Protein AF-A0A7W0FEI6-F1 (afdb_monomer)

Radius of gyration: 23.19 Å; Cα contacts (8 Å, |Δi|>4): 69; chains: 1; bounding box: 56×31×62 Å

Sequence (155 aa):
FAKVSNIDEFISQTYGGTINAIGIVSYASFGISLILTVLITLLFMRMLIAKDRYAIAVMKAFGFTNSDIKKQYIARSVFVLTVGILLGTLLANTIGEVLTGAVIASFGAASFKFIVNPIYAYVFSPLLMTAMVLIATFFGTMDAGQ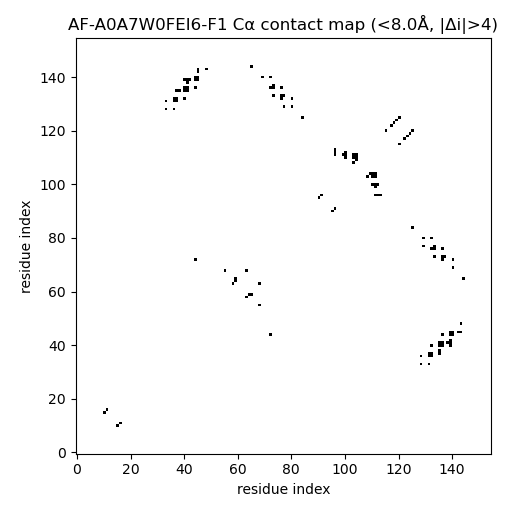IKISENINE

Nearest PDB structures (foldseek):
  6ch2-assembly1_D  TM=2.425E-01  e=4.493E+00  Salmonella enterica subsp. enterica serovar Typhimurium str. LT2

Mean predicted aligned error: 9.27 Å

Solvent-accessible surface area (backbone atoms only — not comparable to full-atom values): 8696 Å² total; per-residue (Å²): 115,75,73,59,54,55,50,57,50,50,47,45,74,74,41,35,70,59,56,51,52,52,50,53,51,50,54,52,52,50,54,50,50,52,53,51,50,30,52,51,45,25,53,50,42,45,50,49,52,68,71,40,44,66,60,51,53,53,42,44,74,76,68,53,52,75,65,58,56,50,50,51,54,50,52,53,50,52,53,54,48,52,54,46,52,56,51,51,52,53,42,50,68,50,54,41,40,52,53,54,27,53,57,46,37,74,74,72,46,94,78,65,76,82,86,76,56,66,62,54,63,69,47,50,50,54,52,52,52,49,53,45,47,51,52,23,46,52,59,29,48,51,60,62,73,65,66,60,73,84,79,60,78,86,114

Secondary structure (DSSP, 8-state):
-HHHHHHHHHHHHHHHHHHHHHHHHHHHHHHHHHHHHHHHHHHHHHHHHHHTHHHHHHHHHTT--HHHHHHHHHHHHHHHHHHHHHHHHHHIIIIIHHHHHHHHHHTT-S-------HHIIIIIHHHHHHHHHHHHHHHHHHHHHT--GGGSS--

Foldseek 3Di:
DVVVVVVVVVCCVVCVVVVVVVVVVVVVVLVVVLVVLLVVLLVVLLVCLVVCVVVVVVCVVVPDDLVNVLVVLLVVLVVVLVVCLVVVLVCCQPVVLVVVQVVVVVVPDDHDDDPDDCCCSPPVSSVSSSVSSNVSSVVSSVVSVVPDPVVPPVD

Structure (mmCIF, N/CA/C/O backbone):
data_AF-A0A7W0FEI6-F1
#
_entry.id   AF-A0A7W0FEI6-F1
#
loop_
_atom_site.group_PDB
_atom_site.id
_atom_site.type_symbol
_atom_site.label_atom_id
_atom_site.label_alt_id
_atom_site.label_comp_id
_atom_site.label_asym_id
_atom_site.label_entity_id
_atom_site.label_seq_id
_atom_site.pdbx_PDB_ins_code
_atom_site.Cartn_x
_atom_site.Cartn_y
_atom_site.Cartn_z
_atom_site.occupancy
_atom_site.B_iso_or_equiv
_atom_site.auth_seq_id
_atom_site.auth_comp_id
_atom_site.auth_asym_id
_atom_site.auth_atom_id
_atom_site.pdbx_PDB_model_num
ATOM 1 N N . PHE A 1 1 ? 32.341 -15.746 -25.267 1.00 53.59 1 PHE A N 1
ATOM 2 C CA . PHE A 1 1 ? 32.488 -14.690 -24.245 1.00 53.59 1 PHE A CA 1
ATOM 3 C C . PHE A 1 1 ? 32.691 -13.288 -24.837 1.00 53.59 1 PHE A C 1
ATOM 5 O O . PHE A 1 1 ? 31.978 -12.396 -24.411 1.00 53.59 1 PHE A O 1
ATOM 12 N N . ALA A 1 2 ? 33.505 -13.074 -25.884 1.00 57.00 2 ALA A N 1
ATOM 13 C CA . ALA A 1 2 ? 33.663 -11.740 -26.506 1.00 57.00 2 ALA A CA 1
ATOM 14 C C . ALA A 1 2 ? 32.408 -11.181 -27.228 1.00 57.00 2 ALA A C 1
ATOM 16 O O . ALA A 1 2 ? 32.207 -9.975 -27.279 1.00 57.00 2 ALA A O 1
ATOM 17 N N . LYS A 1 3 ? 31.529 -12.035 -27.774 1.00 56.19 3 LYS A N 1
ATOM 18 C CA . LYS A 1 3 ? 30.351 -11.585 -28.548 1.00 56.19 3 LYS A CA 1
ATOM 19 C C . LYS A 1 3 ? 29.172 -11.102 -27.684 1.00 56.19 3 LYS A C 1
ATOM 21 O O . LYS A 1 3 ? 28.405 -10.271 -28.146 1.00 56.19 3 LYS A O 1
ATOM 26 N N . VAL A 1 4 ? 29.047 -11.604 -26.450 1.00 59.66 4 VAL A N 1
ATOM 27 C CA . VAL A 1 4 ? 27.985 -11.200 -25.502 1.00 59.66 4 VAL A CA 1
ATOM 28 C C . VAL A 1 4 ? 28.345 -9.862 -24.845 1.00 59.66 4 VAL A C 1
ATOM 30 O O . VAL A 1 4 ? 27.520 -8.959 -24.837 1.00 59.66 4 VAL A O 1
ATOM 33 N N . SER A 1 5 ? 29.620 -9.675 -24.472 1.00 64.06 5 SER A N 1
ATOM 34 C CA . SER A 1 5 ? 30.128 -8.415 -23.901 1.00 64.06 5 SER A CA 1
ATOM 35 C C . SER A 1 5 ? 29.893 -7.197 -24.804 1.00 64.06 5 SER A C 1
ATOM 37 O O . SER A 1 5 ? 29.522 -6.143 -24.309 1.00 64.06 5 SER A O 1
ATOM 39 N N . ASN A 1 6 ? 30.047 -7.340 -26.128 1.00 71.94 6 ASN A N 1
ATOM 40 C CA . ASN A 1 6 ? 29.808 -6.239 -27.074 1.00 71.94 6 ASN A CA 1
ATOM 41 C C . ASN A 1 6 ? 28.331 -5.800 -27.132 1.00 71.94 6 ASN A C 1
ATOM 43 O O . ASN A 1 6 ? 28.046 -4.640 -27.410 1.00 71.94 6 ASN A O 1
ATOM 47 N N . ILE A 1 7 ? 27.387 -6.719 -26.894 1.00 73.31 7 ILE A N 1
ATOM 48 C CA . ILE A 1 7 ? 25.947 -6.422 -26.914 1.00 73.31 7 ILE A CA 1
ATOM 49 C C . ILE A 1 7 ? 25.516 -5.724 -25.627 1.00 73.31 7 ILE A C 1
ATOM 51 O O . ILE A 1 7 ? 24.800 -4.727 -25.699 1.00 73.31 7 ILE A O 1
ATOM 55 N N . ASP A 1 8 ? 25.989 -6.193 -24.473 1.00 75.81 8 ASP A N 1
ATOM 56 C CA . ASP A 1 8 ? 25.704 -5.546 -23.189 1.00 75.81 8 ASP A CA 1
ATOM 57 C C . ASP A 1 8 ? 26.311 -4.133 -23.140 1.00 75.81 8 ASP A C 1
ATOM 59 O O . ASP A 1 8 ? 25.668 -3.180 -22.693 1.00 75.81 8 ASP A O 1
ATOM 63 N N . GLU A 1 9 ? 27.518 -3.970 -23.691 1.00 76.50 9 GLU A N 1
ATOM 64 C CA . GLU A 1 9 ? 28.195 -2.679 -23.802 1.00 76.50 9 GLU A CA 1
ATOM 65 C C . GLU A 1 9 ? 27.445 -1.722 -24.742 1.00 76.50 9 GLU A C 1
ATOM 67 O O . GLU A 1 9 ? 27.176 -0.584 -24.354 1.00 76.50 9 GLU A O 1
ATOM 72 N N . PHE A 1 10 ? 26.983 -2.196 -25.906 1.00 78.94 10 PHE A N 1
ATOM 73 C CA . PHE A 1 10 ? 26.162 -1.404 -26.830 1.00 78.94 10 PHE A CA 1
ATOM 74 C C . PHE A 1 10 ? 24.807 -0.990 -26.230 1.00 78.94 10 PHE A C 1
ATOM 76 O O . PHE A 1 10 ? 24.386 0.161 -26.388 1.00 78.94 10 PHE A O 1
ATOM 83 N N . ILE A 1 11 ? 24.129 -1.892 -25.507 1.00 79.25 11 ILE A N 1
ATOM 84 C CA . ILE A 1 11 ? 22.870 -1.584 -24.807 1.00 79.25 11 ILE A CA 1
ATOM 85 C C . ILE A 1 11 ? 23.115 -0.549 -23.708 1.00 79.25 11 ILE A C 1
ATOM 87 O O . ILE A 1 11 ? 22.343 0.401 -23.587 1.00 79.25 11 ILE A O 1
ATOM 91 N N . SER A 1 12 ? 24.194 -0.682 -22.935 1.00 80.00 12 SER A N 1
ATOM 92 C CA . SER A 1 12 ? 24.517 0.289 -21.886 1.00 80.00 12 SER A CA 1
ATOM 93 C C . SER A 1 12 ? 24.909 1.662 -22.448 1.00 80.00 12 SER A C 1
ATOM 95 O O . SER A 1 12 ? 24.481 2.676 -21.904 1.00 80.00 12 SER A O 1
ATOM 97 N N . GLN A 1 13 ? 25.636 1.726 -23.569 1.00 81.00 13 GLN A N 1
ATOM 98 C CA . GLN A 1 13 ? 25.998 2.993 -24.212 1.00 81.00 13 GLN A CA 1
ATOM 99 C C . GLN A 1 13 ? 24.792 3.680 -24.863 1.00 81.00 13 GLN A C 1
ATOM 101 O O . GLN A 1 13 ? 24.670 4.900 -24.787 1.00 81.00 13 GLN A O 1
ATOM 106 N N . THR A 1 14 ? 23.885 2.910 -25.471 1.00 84.00 14 THR A N 1
ATOM 107 C CA . THR A 1 14 ? 22.736 3.468 -26.206 1.00 84.00 14 THR A CA 1
ATOM 108 C C . THR A 1 14 ? 21.545 3.762 -25.290 1.00 84.00 14 THR A C 1
ATOM 110 O O . THR A 1 14 ? 20.888 4.789 -25.438 1.00 84.00 14 THR A O 1
ATOM 113 N N . TYR A 1 15 ? 21.266 2.880 -24.325 1.00 81.00 15 TYR A N 1
ATOM 114 C CA . TYR A 1 15 ? 20.068 2.926 -23.476 1.00 81.00 15 TYR A CA 1
ATOM 115 C C . TYR A 1 15 ? 20.360 3.000 -21.973 1.00 81.00 15 TYR A C 1
ATOM 117 O O . TYR A 1 15 ? 19.419 3.102 -21.184 1.00 81.00 15 TYR A O 1
ATOM 125 N N . GLY A 1 16 ? 21.623 2.989 -21.535 1.00 82.69 16 GLY A N 1
ATOM 126 C CA . GLY A 1 16 ? 21.971 2.997 -20.108 1.00 82.69 16 GLY A CA 1
ATOM 127 C C . GLY A 1 16 ? 21.403 4.199 -19.350 1.00 82.69 16 GLY A C 1
ATOM 128 O O . GLY A 1 16 ? 20.908 4.039 -18.235 1.00 82.69 16 GLY A O 1
ATOM 129 N N . GLY A 1 17 ? 21.371 5.380 -19.980 1.00 87.00 17 GLY A N 1
ATOM 130 C CA . GLY A 1 17 ? 20.733 6.572 -19.409 1.00 87.00 17 GLY A CA 1
ATOM 131 C C . GLY A 1 17 ? 19.229 6.387 -19.174 1.00 87.00 17 GLY A C 1
ATOM 132 O O . GLY A 1 17 ? 18.726 6.700 -18.095 1.00 87.00 17 GLY A O 1
ATOM 133 N N . THR A 1 18 ? 18.516 5.812 -20.146 1.00 86.56 18 THR A N 1
ATOM 134 C CA . THR A 1 18 ? 17.076 5.526 -20.051 1.00 86.56 18 THR A CA 1
ATOM 135 C C . THR A 1 18 ? 16.780 4.450 -19.007 1.00 86.56 18 THR A C 1
ATOM 137 O O . THR A 1 18 ? 15.870 4.623 -18.199 1.00 86.56 18 THR A O 1
ATOM 140 N N . ILE A 1 19 ? 17.567 3.368 -18.976 1.00 85.06 19 ILE A N 1
ATOM 141 C CA . ILE A 1 19 ? 17.416 2.279 -17.998 1.00 85.06 19 ILE A CA 1
ATOM 142 C C . ILE A 1 19 ? 17.603 2.815 -16.575 1.00 85.06 19 ILE A C 1
ATOM 144 O O . ILE A 1 19 ? 16.782 2.534 -15.701 1.00 85.06 19 ILE A O 1
ATOM 148 N N . ASN A 1 20 ? 18.634 3.634 -16.345 1.00 89.69 20 ASN A N 1
ATOM 149 C CA . ASN A 1 20 ? 18.880 4.225 -15.032 1.00 89.69 20 ASN A CA 1
ATOM 150 C C . ASN A 1 20 ? 17.751 5.182 -14.611 1.00 89.69 20 ASN A C 1
ATOM 152 O O . ASN A 1 20 ? 17.268 5.110 -13.481 1.00 89.69 20 ASN A O 1
ATOM 156 N N . ALA A 1 21 ? 17.276 6.035 -15.525 1.00 89.38 21 ALA A N 1
ATOM 157 C CA . ALA A 1 21 ? 16.163 6.943 -15.250 1.00 89.38 21 ALA A CA 1
ATOM 158 C C . ALA A 1 21 ? 14.875 6.183 -14.882 1.00 89.38 21 ALA A C 1
ATOM 160 O O . ALA A 1 21 ? 14.236 6.508 -13.880 1.00 89.38 21 ALA A O 1
ATOM 161 N N . ILE A 1 22 ? 14.526 5.131 -15.632 1.00 89.12 22 ILE A N 1
ATOM 162 C CA . ILE A 1 22 ? 13.370 4.272 -15.327 1.00 89.12 22 ILE A CA 1
ATOM 163 C C . ILE A 1 22 ? 13.550 3.578 -13.973 1.00 89.12 22 ILE A C 1
ATOM 165 O O . ILE A 1 22 ? 12.590 3.490 -13.205 1.00 89.12 22 ILE A O 1
ATOM 169 N N . GLY A 1 23 ? 14.764 3.128 -13.644 1.00 88.62 23 GLY A N 1
ATOM 170 C CA . GLY A 1 23 ? 15.083 2.547 -12.340 1.00 88.62 23 GLY A CA 1
ATOM 171 C C . GLY A 1 23 ? 14.807 3.516 -11.188 1.00 88.62 23 GLY A C 1
ATOM 172 O O . GLY A 1 23 ? 14.068 3.179 -10.262 1.00 88.62 23 GLY A O 1
ATOM 173 N N . ILE A 1 24 ? 15.322 4.747 -11.275 1.00 91.81 24 ILE A N 1
ATOM 174 C CA . ILE A 1 24 ? 15.104 5.795 -10.262 1.00 91.81 24 ILE A CA 1
ATOM 175 C C . ILE A 1 24 ? 13.609 6.101 -10.106 1.00 91.81 24 ILE A C 1
ATOM 177 O O . ILE A 1 24 ? 13.101 6.132 -8.984 1.00 91.81 24 ILE A O 1
ATOM 181 N N . VAL A 1 25 ? 12.888 6.275 -11.218 1.00 92.00 25 VAL A N 1
ATOM 182 C CA . VAL A 1 25 ? 11.442 6.551 -11.202 1.00 92.00 25 VAL A CA 1
ATOM 183 C C . VAL A 1 25 ? 10.660 5.384 -10.602 1.00 92.00 25 VAL A C 1
ATOM 185 O O . VAL A 1 25 ? 9.718 5.611 -9.842 1.00 92.00 25 VAL A O 1
ATOM 188 N N . SER A 1 26 ? 11.062 4.143 -10.880 1.00 89.56 26 SER A N 1
ATOM 189 C CA . SER A 1 26 ? 10.424 2.946 -10.323 1.00 89.56 26 SER A CA 1
ATOM 190 C C . SER A 1 26 ? 10.574 2.891 -8.803 1.00 89.56 26 SER A C 1
ATOM 192 O O . SER A 1 26 ? 9.580 2.730 -8.095 1.00 89.56 26 SER A O 1
ATOM 194 N N . TYR A 1 27 ? 11.789 3.100 -8.282 1.00 89.94 27 TYR A N 1
ATOM 195 C CA . TYR A 1 27 ? 12.027 3.126 -6.834 1.00 89.94 27 TYR A CA 1
ATOM 196 C C . TYR A 1 27 ? 11.327 4.302 -6.145 1.00 89.94 27 TYR A C 1
ATOM 198 O O . TYR A 1 27 ? 10.729 4.117 -5.084 1.00 89.94 27 TYR A O 1
ATOM 206 N N . ALA A 1 28 ? 11.343 5.491 -6.754 1.00 94.44 28 ALA A N 1
ATOM 207 C CA . ALA A 1 28 ? 10.645 6.658 -6.222 1.00 94.44 28 ALA A CA 1
ATOM 208 C C . ALA A 1 28 ? 9.126 6.430 -6.166 1.00 94.44 28 ALA A C 1
ATOM 210 O O . ALA A 1 28 ? 8.503 6.656 -5.128 1.00 94.44 28 ALA A O 1
ATOM 211 N N . SER A 1 29 ? 8.538 5.910 -7.247 1.00 93.12 29 SER A N 1
ATOM 212 C CA . SER A 1 29 ? 7.104 5.599 -7.322 1.00 93.12 29 SER A CA 1
ATOM 213 C C . SER A 1 29 ? 6.709 4.535 -6.302 1.00 93.12 29 SER A C 1
ATOM 215 O O . SER A 1 29 ? 5.687 4.674 -5.630 1.00 93.12 29 SER A O 1
ATOM 217 N N . PHE A 1 30 ? 7.545 3.508 -6.126 1.00 90.25 30 PHE A N 1
ATOM 218 C CA . PHE A 1 30 ? 7.340 2.495 -5.096 1.00 90.25 30 PHE A CA 1
ATOM 219 C C . PHE A 1 30 ? 7.340 3.120 -3.694 1.00 90.25 30 PHE A C 1
ATOM 221 O O . PHE A 1 30 ? 6.393 2.915 -2.935 1.00 90.25 30 PHE A O 1
ATOM 228 N N . GLY A 1 31 ? 8.327 3.961 -3.372 1.00 92.38 31 GLY A N 1
ATOM 229 C CA . GLY A 1 31 ? 8.380 4.675 -2.092 1.00 92.38 31 GLY A CA 1
ATOM 230 C C . GLY A 1 31 ? 7.147 5.549 -1.836 1.00 92.38 31 GLY A C 1
ATOM 231 O O . GLY A 1 31 ? 6.535 5.461 -0.771 1.00 92.38 31 GLY A O 1
ATOM 232 N N . ILE A 1 32 ? 6.724 6.335 -2.831 1.00 94.44 32 ILE A N 1
ATOM 233 C CA . ILE A 1 32 ? 5.524 7.183 -2.741 1.00 94.44 32 ILE A CA 1
ATOM 234 C C . ILE A 1 32 ? 4.269 6.328 -2.522 1.00 94.44 32 ILE A C 1
ATOM 236 O O . ILE A 1 32 ? 3.439 6.658 -1.674 1.00 94.44 32 ILE A O 1
ATOM 240 N N . SER A 1 33 ? 4.144 5.203 -3.231 1.00 91.56 33 SER A N 1
ATOM 241 C CA . SER A 1 33 ? 3.002 4.295 -3.081 1.00 91.56 33 SER A CA 1
ATOM 242 C C . SER A 1 33 ? 2.898 3.710 -1.668 1.00 91.56 33 SER A C 1
ATOM 244 O O . SER A 1 33 ? 1.793 3.609 -1.129 1.00 91.56 33 SER A O 1
ATOM 246 N N . LEU A 1 34 ? 4.031 3.399 -1.024 1.00 91.25 34 LEU A N 1
ATOM 247 C CA . LEU A 1 34 ? 4.049 2.927 0.362 1.00 91.25 34 LEU A CA 1
ATOM 248 C C . LEU A 1 34 ? 3.564 4.012 1.325 1.00 91.25 34 LEU A C 1
ATOM 250 O O . LEU A 1 34 ? 2.719 3.737 2.176 1.00 91.25 34 LEU A O 1
ATOM 254 N N . ILE A 1 35 ? 4.040 5.249 1.160 1.00 92.50 35 ILE A N 1
ATOM 255 C CA . ILE A 1 35 ? 3.619 6.385 1.992 1.00 92.50 35 ILE A CA 1
ATOM 256 C C . ILE A 1 35 ? 2.112 6.624 1.847 1.00 92.50 35 ILE A C 1
ATOM 258 O O . ILE A 1 35 ? 1.409 6.738 2.852 1.00 92.50 35 ILE A O 1
ATOM 262 N N . LEU A 1 36 ? 1.602 6.646 0.611 1.00 93.88 36 LEU A N 1
ATOM 263 C CA . LEU A 1 36 ? 0.170 6.801 0.345 1.00 93.88 36 LEU A CA 1
ATOM 264 C C . LEU A 1 36 ? -0.644 5.671 0.971 1.00 93.88 36 LEU A C 1
ATOM 266 O O . LEU A 1 36 ? -1.660 5.932 1.611 1.00 93.88 36 LEU A O 1
ATOM 270 N N . THR A 1 37 ? -0.181 4.429 0.844 1.00 90.62 37 THR A N 1
ATOM 271 C CA . THR A 1 37 ? -0.853 3.264 1.433 1.00 90.62 37 THR A CA 1
ATOM 272 C C . THR A 1 37 ? -0.959 3.399 2.951 1.00 90.62 37 THR A C 1
ATOM 274 O O . THR A 1 37 ? -2.041 3.207 3.510 1.00 90.62 37 THR A O 1
ATOM 277 N N . VAL A 1 38 ? 0.132 3.777 3.624 1.00 89.19 38 VAL A N 1
ATOM 278 C CA . VAL A 1 38 ? 0.151 4.002 5.078 1.00 89.19 38 VAL A CA 1
ATOM 279 C C . VAL A 1 38 ? -0.809 5.125 5.465 1.00 89.19 38 VAL A C 1
ATOM 281 O O . VAL A 1 38 ? -1.635 4.939 6.360 1.00 89.19 38 VAL A O 1
ATOM 284 N N . LEU A 1 39 ? -0.744 6.263 4.771 1.00 91.00 39 LEU A N 1
ATOM 285 C CA . LEU A 1 39 ? -1.576 7.430 5.055 1.00 91.00 39 LEU A CA 1
ATOM 286 C C . LEU A 1 39 ? -3.068 7.117 4.890 1.00 91.00 39 LEU A C 1
ATOM 288 O O . LEU A 1 39 ? -3.855 7.373 5.800 1.00 91.00 39 LEU A O 1
ATOM 292 N N . ILE A 1 40 ? -3.452 6.525 3.756 1.00 91.50 40 ILE A N 1
ATOM 293 C CA . ILE A 1 40 ? -4.844 6.167 3.457 1.00 91.50 40 ILE A CA 1
ATOM 294 C C . ILE A 1 40 ? -5.357 5.153 4.479 1.00 91.50 40 ILE A C 1
ATOM 296 O O . ILE A 1 40 ? -6.443 5.338 5.024 1.00 91.50 40 ILE A O 1
ATOM 300 N N . THR A 1 41 ? -4.571 4.119 4.794 1.00 90.06 41 THR A N 1
ATOM 301 C CA . THR A 1 41 ? -4.954 3.105 5.790 1.00 90.06 41 THR A CA 1
ATOM 302 C C . THR A 1 41 ? -5.177 3.738 7.162 1.00 90.06 41 THR A C 1
ATOM 304 O O . THR A 1 41 ? -6.162 3.432 7.833 1.00 90.06 41 THR A O 1
ATOM 307 N N . LEU A 1 42 ? -4.297 4.650 7.579 1.00 86.25 42 LEU A N 1
ATOM 308 C CA . LEU A 1 42 ? -4.396 5.326 8.869 1.00 86.25 42 LEU A CA 1
ATOM 309 C C . LEU A 1 42 ? -5.635 6.227 8.942 1.00 86.25 42 LEU A C 1
ATOM 311 O O . LEU A 1 42 ? -6.379 6.167 9.922 1.00 86.25 42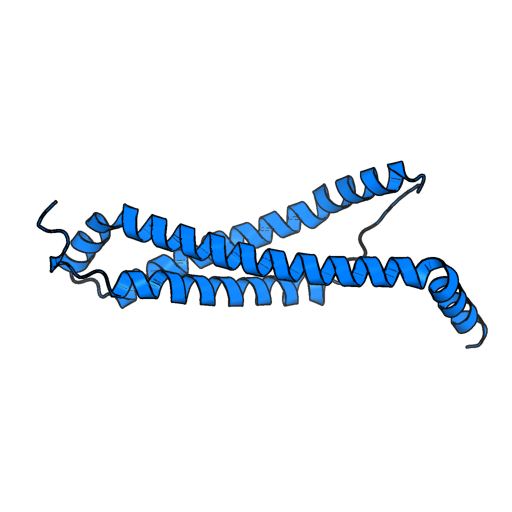 LEU A O 1
ATOM 315 N N . LEU A 1 43 ? -5.894 7.018 7.897 1.00 87.06 43 LEU A N 1
ATOM 316 C CA . LEU A 1 43 ? -7.091 7.856 7.813 1.00 87.06 43 LEU A CA 1
ATOM 317 C C . LEU A 1 43 ? -8.368 7.017 7.799 1.00 87.06 43 LEU A C 1
ATOM 319 O O . LEU A 1 43 ? -9.317 7.336 8.513 1.00 87.06 43 LEU A O 1
ATOM 323 N N . PHE A 1 44 ? -8.379 5.922 7.043 1.00 88.00 44 PHE A N 1
ATOM 324 C CA . PHE A 1 44 ? -9.521 5.021 6.974 1.00 88.00 44 PHE A CA 1
ATOM 325 C C . PHE A 1 44 ? -9.804 4.356 8.325 1.00 88.00 44 PHE A C 1
ATOM 327 O O . PHE A 1 44 ? -10.955 4.303 8.758 1.00 88.00 44 PHE A O 1
ATOM 334 N N . MET A 1 45 ? -8.763 3.921 9.040 1.00 85.44 45 MET A N 1
ATOM 335 C CA . MET A 1 45 ? -8.911 3.385 10.394 1.00 85.44 45 MET A CA 1
ATOM 336 C C . MET A 1 45 ? -9.478 4.432 11.350 1.00 85.44 45 MET A C 1
ATOM 338 O O . MET A 1 45 ? -10.459 4.154 12.038 1.00 85.44 45 MET A O 1
ATOM 342 N N . ARG A 1 46 ? -8.925 5.652 11.353 1.00 83.56 46 ARG A N 1
ATOM 343 C CA . ARG A 1 46 ? -9.435 6.754 12.186 1.00 83.56 46 ARG A CA 1
ATOM 344 C C . ARG A 1 46 ? -10.893 7.080 11.875 1.00 83.56 46 ARG A C 1
ATOM 346 O O . ARG A 1 46 ? -11.690 7.240 12.796 1.00 83.56 46 ARG A O 1
ATOM 353 N N . MET A 1 47 ? -11.251 7.118 10.595 1.00 86.50 47 MET A N 1
ATOM 354 C CA . MET A 1 47 ? -12.624 7.336 10.146 1.00 86.50 47 MET A CA 1
ATOM 355 C C . MET A 1 47 ? -13.563 6.237 10.655 1.00 86.50 47 MET A C 1
ATOM 357 O O . MET A 1 47 ? -14.630 6.548 11.181 1.00 86.50 47 MET A O 1
ATOM 361 N N . LEU A 1 48 ? -13.174 4.963 10.533 1.00 84.94 48 LEU A N 1
ATOM 362 C CA . LEU A 1 48 ? -13.985 3.849 11.023 1.00 84.94 48 LEU A CA 1
ATOM 363 C C . LEU A 1 48 ? -14.164 3.892 12.542 1.00 84.94 48 LEU A C 1
ATOM 365 O O . LEU A 1 48 ? -15.268 3.666 13.020 1.00 84.94 48 LEU A O 1
ATOM 369 N N . ILE A 1 49 ? -13.113 4.207 13.300 1.00 81.75 49 ILE A N 1
ATOM 370 C CA . ILE A 1 49 ? -13.185 4.304 14.764 1.00 81.75 49 ILE A CA 1
ATOM 371 C C . ILE A 1 49 ? -14.112 5.449 15.191 1.00 81.75 49 ILE A C 1
ATOM 373 O O . ILE A 1 49 ? -14.930 5.271 16.093 1.00 81.75 49 ILE A O 1
ATOM 377 N N . ALA A 1 50 ? -14.006 6.612 14.541 1.00 81.50 50 ALA A N 1
ATOM 378 C CA . ALA A 1 50 ? -14.872 7.754 14.820 1.00 81.50 50 ALA A CA 1
ATOM 379 C C . ALA A 1 50 ? -16.341 7.437 14.501 1.00 81.50 50 ALA A C 1
ATOM 381 O O . ALA A 1 50 ? -17.230 7.746 15.293 1.00 81.50 50 ALA A O 1
ATOM 382 N N . LYS A 1 51 ? -16.590 6.765 13.371 1.00 83.19 51 LYS A N 1
ATOM 383 C CA . LYS A 1 51 ? -17.933 6.368 12.934 1.00 83.19 51 LYS A CA 1
ATOM 384 C C . LYS A 1 51 ? -18.546 5.275 13.816 1.00 83.19 51 LYS A C 1
ATOM 386 O O . LYS A 1 51 ? -19.726 5.348 14.144 1.00 83.19 51 LYS A O 1
ATOM 391 N N . ASP A 1 52 ? -17.755 4.288 14.227 1.00 82.88 52 ASP A N 1
ATOM 392 C CA . ASP A 1 52 ? -18.222 3.120 14.984 1.00 82.88 52 ASP A CA 1
ATOM 393 C C . ASP A 1 52 ? -18.171 3.343 16.511 1.00 82.88 52 ASP A C 1
ATOM 395 O O . ASP A 1 52 ? -18.303 2.391 17.284 1.00 82.88 52 ASP A O 1
ATOM 399 N N . ARG A 1 53 ? -18.004 4.586 16.989 1.00 78.88 53 ARG A N 1
ATOM 400 C CA . ARG A 1 53 ? -17.817 4.888 18.420 1.00 78.88 53 ARG A CA 1
ATOM 401 C C . ARG A 1 53 ? -18.952 4.372 19.309 1.00 78.88 53 ARG A C 1
ATOM 403 O O . ARG A 1 53 ? -18.683 3.801 20.367 1.00 78.88 53 ARG A O 1
ATOM 410 N N . TYR A 1 54 ? -20.204 4.529 18.876 1.00 78.56 54 TYR A N 1
ATOM 411 C CA . TYR A 1 54 ? -21.366 4.004 19.601 1.00 78.56 54 TYR A CA 1
ATOM 412 C C . TYR A 1 54 ? -21.357 2.469 19.648 1.00 78.56 54 TYR A C 1
ATOM 414 O O . TYR A 1 54 ? -21.511 1.879 20.714 1.00 78.56 54 TYR A O 1
ATOM 422 N N . ALA A 1 55 ? -21.085 1.810 18.517 1.00 81.19 55 ALA A N 1
ATOM 423 C CA . ALA A 1 55 ? -20.980 0.352 18.455 1.00 81.19 55 ALA A CA 1
ATOM 424 C C . ALA A 1 55 ? -19.847 -0.178 19.353 1.00 81.19 55 ALA A C 1
ATOM 426 O O . ALA A 1 55 ? -20.018 -1.186 20.036 1.00 81.19 55 ALA A O 1
ATOM 427 N N . ILE A 1 56 ? -18.716 0.531 19.417 1.00 79.81 56 ILE A N 1
ATOM 428 C CA . ILE A 1 56 ? -17.605 0.232 20.329 1.00 79.81 56 ILE A CA 1
ATOM 429 C C . ILE A 1 56 ? -18.047 0.327 21.796 1.00 79.81 56 ILE A C 1
ATOM 431 O O . ILE A 1 56 ? -17.706 -0.556 22.586 1.00 79.81 56 ILE A O 1
ATOM 435 N N . ALA A 1 57 ? -18.810 1.358 22.171 1.00 77.50 57 ALA A N 1
ATOM 436 C CA . ALA A 1 57 ? -19.330 1.507 23.531 1.00 77.50 57 ALA A CA 1
ATOM 437 C C . ALA A 1 57 ? -20.289 0.365 23.910 1.00 77.50 57 ALA A C 1
ATOM 439 O O . ALA A 1 57 ? -20.163 -0.204 24.995 1.00 77.50 57 ALA A O 1
ATOM 440 N N . VAL A 1 58 ? -21.176 -0.031 22.991 1.00 82.50 58 VAL A N 1
ATOM 441 C CA . VAL A 1 58 ? -22.084 -1.174 23.173 1.00 82.50 58 VAL A CA 1
ATOM 442 C C . VAL A 1 58 ? -21.301 -2.481 23.335 1.00 82.50 58 VAL A C 1
ATOM 444 O O . VAL A 1 58 ? -21.549 -3.225 24.279 1.00 82.50 58 VAL A O 1
ATOM 447 N N . MET A 1 59 ? -20.300 -2.744 22.487 1.00 82.00 59 MET A N 1
ATOM 448 C CA . MET A 1 59 ? -19.445 -3.934 22.615 1.00 82.00 59 MET A CA 1
ATOM 449 C C . MET A 1 59 ? -18.722 -3.975 23.969 1.00 82.00 59 MET A C 1
ATOM 451 O O . MET A 1 59 ? -18.697 -5.017 24.623 1.00 82.00 59 MET A O 1
ATOM 455 N N . LYS A 1 60 ? -18.191 -2.840 24.440 1.00 80.19 60 LYS A N 1
ATOM 456 C CA . LYS A 1 60 ? -17.574 -2.756 25.774 1.00 80.19 60 LYS A CA 1
ATOM 457 C C . LYS A 1 60 ? -18.576 -3.026 26.899 1.00 80.19 60 LYS A C 1
ATOM 459 O O . LYS A 1 60 ? -18.216 -3.701 27.858 1.00 80.19 60 LYS A O 1
ATOM 464 N N . ALA A 1 61 ? -19.818 -2.554 26.779 1.00 81.69 61 ALA A N 1
ATOM 465 C CA . ALA A 1 61 ? -20.874 -2.823 27.759 1.00 81.69 61 ALA A CA 1
ATOM 466 C C . ALA A 1 61 ? -21.247 -4.317 27.831 1.00 81.69 61 ALA A C 1
ATOM 468 O O . ALA A 1 61 ? -21.551 -4.819 28.909 1.00 81.69 61 ALA A O 1
ATOM 469 N N . PHE A 1 62 ? -21.142 -5.043 26.714 1.00 82.75 62 PHE A N 1
ATOM 470 C CA . PHE A 1 62 ? -21.294 -6.502 26.661 1.00 82.75 62 PHE A CA 1
ATOM 471 C C . PHE A 1 62 ? -20.044 -7.287 27.106 1.00 82.75 62 PHE A C 1
ATOM 473 O O . PHE A 1 62 ? -20.047 -8.515 27.055 1.00 82.75 62 PHE A O 1
ATOM 480 N N . GLY A 1 63 ? -18.982 -6.611 27.559 1.00 82.75 63 GLY A N 1
ATOM 481 C CA . GLY A 1 63 ? -17.784 -7.248 28.113 1.00 82.75 63 GLY A CA 1
ATOM 482 C C . GLY A 1 63 ? -16.660 -7.527 27.111 1.00 82.75 63 GLY A C 1
ATOM 483 O O . GLY A 1 63 ? -15.692 -8.197 27.472 1.00 82.75 63 GLY A O 1
ATOM 484 N N . PHE A 1 64 ? -16.732 -7.014 25.876 1.00 81.69 64 PHE A N 1
ATOM 485 C CA . PHE A 1 64 ? -15.624 -7.149 24.924 1.00 81.69 64 PHE A CA 1
ATOM 486 C C . PHE A 1 64 ? -14.399 -6.346 25.367 1.00 81.69 64 PHE A C 1
ATOM 488 O O . PHE A 1 64 ? -14.493 -5.181 25.769 1.00 81.69 64 PHE A O 1
ATOM 495 N N . THR A 1 65 ? -13.220 -6.954 25.235 1.00 79.38 65 THR A N 1
ATOM 496 C CA . THR A 1 65 ? -11.962 -6.293 25.582 1.00 79.38 65 THR A CA 1
ATOM 497 C C . THR A 1 65 ? -11.486 -5.384 24.446 1.00 79.38 65 THR A C 1
ATOM 499 O O . THR A 1 65 ? -11.800 -5.587 23.273 1.00 79.38 65 THR A O 1
ATOM 502 N N . ASN A 1 66 ? -10.637 -4.398 24.762 1.00 75.19 66 ASN A N 1
ATOM 503 C CA . ASN A 1 66 ? -9.987 -3.570 23.733 1.00 75.19 66 ASN A CA 1
ATOM 504 C C . ASN A 1 66 ? -9.165 -4.410 22.727 1.00 75.19 66 ASN A C 1
ATOM 506 O O . ASN A 1 66 ? -8.972 -3.989 21.586 1.00 75.19 66 ASN A O 1
ATOM 510 N N . SER A 1 67 ? -8.690 -5.594 23.135 1.00 75.88 67 SER A N 1
ATOM 511 C CA . SER A 1 67 ? -7.945 -6.517 22.269 1.00 75.88 67 SER A CA 1
ATOM 512 C C . SER A 1 67 ? -8.841 -7.136 21.195 1.00 75.88 67 SER A C 1
ATOM 514 O O . SER A 1 67 ? -8.437 -7.226 20.036 1.00 75.88 67 SER A O 1
ATOM 516 N N . ASP A 1 68 ? -10.077 -7.493 21.548 1.00 81.19 68 ASP A N 1
ATOM 517 C CA . ASP A 1 68 ? -11.035 -8.095 20.613 1.00 81.19 68 ASP A CA 1
ATOM 518 C C . ASP A 1 68 ? -11.462 -7.093 19.539 1.00 81.19 68 ASP A C 1
ATOM 520 O O . ASP A 1 68 ? -11.462 -7.408 18.347 1.00 81.19 68 ASP A O 1
ATOM 524 N N . ILE A 1 69 ? -11.688 -5.841 19.948 1.00 79.31 69 ILE A N 1
ATOM 525 C CA . ILE A 1 69 ? -11.969 -4.730 19.034 1.00 79.31 69 ILE A CA 1
ATOM 526 C C . ILE A 1 69 ? -10.781 -4.524 18.081 1.00 79.31 69 ILE A C 1
ATOM 528 O O . ILE A 1 69 ? -10.960 -4.470 16.864 1.00 79.31 69 ILE A O 1
ATOM 532 N N . LYS A 1 70 ? -9.543 -4.490 18.597 1.00 79.38 70 LYS A N 1
ATOM 533 C CA . LYS A 1 70 ? -8.341 -4.338 17.761 1.00 79.38 70 LYS A CA 1
ATOM 534 C C . LYS A 1 70 ? -8.191 -5.477 16.747 1.00 79.38 70 LYS A C 1
ATOM 536 O O . LYS A 1 70 ? -7.899 -5.212 15.581 1.00 79.38 70 LYS A O 1
ATOM 541 N N . LYS A 1 71 ? -8.428 -6.729 17.154 1.00 82.12 71 LYS A N 1
ATOM 542 C CA . LYS A 1 71 ? -8.395 -7.894 16.251 1.00 82.12 71 LYS A CA 1
ATOM 543 C C . LYS A 1 71 ? -9.421 -7.774 15.127 1.00 82.12 71 LYS A C 1
ATOM 545 O O . LYS A 1 71 ? -9.086 -8.074 13.985 1.00 82.12 71 LYS A O 1
ATOM 550 N N . GLN A 1 72 ? -10.629 -7.290 15.416 1.00 84.06 72 GLN A N 1
ATOM 551 C CA . GLN A 1 72 ? -11.662 -7.079 14.401 1.00 84.06 72 GLN A CA 1
ATOM 552 C C . GLN A 1 72 ? -11.234 -6.046 13.347 1.00 84.06 72 GLN A C 1
ATOM 554 O O . GLN A 1 72 ? -11.411 -6.284 12.150 1.00 84.06 72 GLN A O 1
ATOM 559 N N . TYR A 1 73 ? -10.626 -4.930 13.761 1.00 84.06 73 TYR A N 1
ATOM 560 C CA . TYR A 1 73 ? -10.107 -3.926 12.822 1.00 84.06 73 TYR A CA 1
ATOM 561 C C . TYR A 1 73 ? -8.920 -4.447 12.004 1.00 84.06 73 TYR A C 1
ATOM 563 O O . TYR A 1 73 ? -8.871 -4.217 10.795 1.00 84.06 73 TYR A O 1
ATOM 571 N N . ILE A 1 74 ? -8.010 -5.209 12.620 1.00 83.50 74 ILE A N 1
ATOM 572 C CA . ILE A 1 74 ? -6.910 -5.866 11.897 1.00 83.50 74 ILE A CA 1
ATOM 573 C C . ILE A 1 74 ? -7.460 -6.853 10.860 1.00 83.50 74 ILE A C 1
ATOM 575 O O . ILE A 1 74 ? -7.038 -6.810 9.708 1.00 83.50 74 ILE A O 1
ATOM 579 N N . ALA A 1 75 ? -8.435 -7.692 11.222 1.00 87.19 75 ALA A N 1
ATOM 580 C CA . ALA A 1 75 ? -9.036 -8.657 10.302 1.00 87.19 75 ALA A CA 1
ATOM 581 C C . ALA A 1 75 ? -9.715 -7.973 9.103 1.00 87.19 75 ALA A C 1
ATOM 583 O O . ALA A 1 75 ? -9.517 -8.392 7.962 1.00 87.19 75 ALA A O 1
ATOM 584 N N . ARG A 1 76 ? -10.451 -6.877 9.339 1.00 87.50 76 ARG A N 1
ATOM 585 C CA . ARG A 1 76 ? -11.026 -6.049 8.264 1.00 87.50 76 ARG A CA 1
ATOM 586 C C . ARG A 1 76 ? -9.939 -5.478 7.349 1.00 87.50 76 ARG A C 1
ATOM 588 O O . ARG A 1 76 ? -10.086 -5.545 6.132 1.00 87.50 76 ARG A O 1
ATOM 595 N N . SER A 1 77 ? -8.844 -4.973 7.923 1.00 86.31 77 SER A N 1
ATOM 596 C CA . SER A 1 77 ? -7.700 -4.443 7.166 1.00 86.31 77 SER A CA 1
ATOM 597 C C . SER A 1 77 ? -7.066 -5.505 6.267 1.00 86.31 77 SER A C 1
ATOM 599 O O . SER A 1 77 ? -6.879 -5.283 5.075 1.00 86.31 77 SER A O 1
ATOM 601 N N . VAL A 1 78 ? -6.805 -6.696 6.817 1.00 87.62 78 VAL A N 1
ATOM 602 C CA . VAL A 1 78 ? -6.206 -7.821 6.082 1.00 87.62 78 VAL A CA 1
ATOM 603 C C . VAL A 1 78 ? -7.121 -8.303 4.956 1.00 87.62 78 VAL A C 1
ATOM 605 O O . VAL A 1 78 ? -6.641 -8.600 3.862 1.00 87.62 78 VAL A O 1
ATOM 608 N N . PHE A 1 79 ? -8.436 -8.341 5.183 1.00 90.62 79 PHE A N 1
ATOM 609 C CA . PHE A 1 79 ? -9.396 -8.704 4.141 1.00 90.62 79 PHE A CA 1
ATOM 610 C C . PHE A 1 79 ? -9.358 -7.716 2.967 1.00 90.62 79 PHE A C 1
ATOM 612 O O . PHE A 1 79 ? -9.186 -8.127 1.819 1.00 90.62 79 PHE A O 1
ATOM 619 N N . VAL A 1 80 ? -9.439 -6.411 3.255 1.00 91.06 80 VAL A N 1
ATOM 620 C CA . VAL A 1 80 ? -9.363 -5.354 2.231 1.00 91.06 80 VAL A CA 1
ATOM 621 C C . VAL A 1 80 ? -8.019 -5.389 1.505 1.00 91.06 80 VAL A C 1
ATOM 623 O O . VAL A 1 80 ? -7.986 -5.300 0.280 1.00 91.06 80 VAL A O 1
ATOM 626 N N . LEU A 1 81 ? -6.920 -5.584 2.236 1.00 90.00 81 LEU A N 1
ATOM 627 C CA . LEU A 1 81 ? -5.582 -5.715 1.669 1.00 90.00 81 LEU A CA 1
ATOM 628 C C . LEU A 1 81 ? -5.487 -6.891 0.692 1.00 90.00 81 LEU A C 1
ATOM 630 O O . LEU A 1 81 ? -4.954 -6.730 -0.400 1.00 90.00 81 LEU A O 1
ATOM 634 N N . THR A 1 82 ? -6.012 -8.059 1.064 1.00 89.56 82 THR A N 1
ATOM 635 C CA . THR A 1 82 ? -5.949 -9.262 0.221 1.00 89.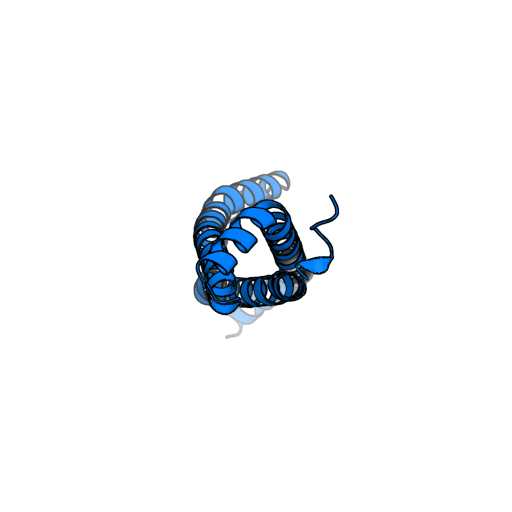56 82 THR A CA 1
ATOM 636 C C . THR A 1 82 ? -6.685 -9.035 -1.098 1.00 89.56 82 THR A C 1
ATOM 638 O O . THR A 1 82 ? -6.141 -9.299 -2.170 1.00 89.56 82 THR A O 1
ATOM 641 N N . VAL A 1 83 ? -7.895 -8.471 -1.032 1.00 93.19 83 VAL A N 1
ATOM 642 C CA . VAL A 1 83 ? -8.672 -8.102 -2.225 1.00 93.19 83 VAL A CA 1
ATOM 643 C C . VAL A 1 83 ? -7.935 -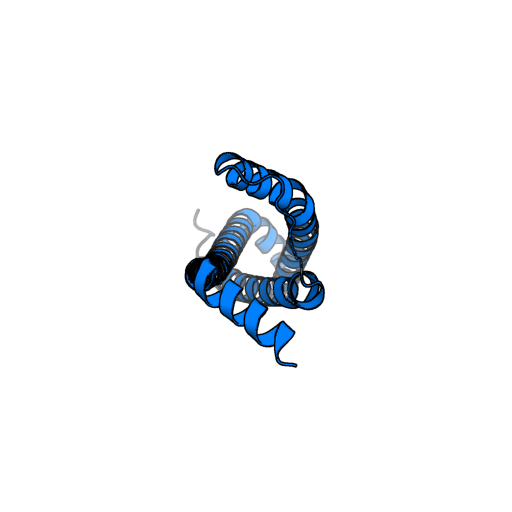7.041 -3.048 1.00 93.19 83 VAL A C 1
ATOM 645 O O . VAL A 1 83 ? -7.853 -7.158 -4.270 1.00 93.19 83 VAL A O 1
ATOM 648 N N . GLY A 1 84 ? -7.345 -6.042 -2.388 1.00 91.56 84 GLY A N 1
ATOM 649 C CA . GLY A 1 84 ? -6.565 -4.986 -3.029 1.00 91.56 84 GLY A CA 1
ATOM 650 C C . GLY A 1 84 ? -5.333 -5.507 -3.770 1.00 91.56 84 GLY A C 1
ATOM 651 O O . GLY A 1 84 ? -5.092 -5.089 -4.897 1.00 91.56 84 GLY A O 1
ATOM 652 N N . ILE A 1 85 ? -4.589 -6.455 -3.190 1.00 90.38 85 ILE A N 1
ATOM 653 C CA . ILE A 1 85 ? -3.428 -7.088 -3.836 1.00 90.38 85 ILE A CA 1
ATOM 654 C C . ILE A 1 85 ? -3.872 -7.883 -5.064 1.00 90.38 85 ILE A C 1
ATOM 656 O O . ILE A 1 85 ? -3.269 -7.740 -6.127 1.00 90.38 85 ILE A O 1
ATOM 660 N N . LEU A 1 86 ? -4.931 -8.692 -4.947 1.00 90.44 86 LEU A N 1
ATOM 661 C CA . LEU A 1 86 ? -5.445 -9.484 -6.068 1.00 90.44 86 LEU A CA 1
ATOM 662 C C . LEU A 1 86 ? -5.891 -8.587 -7.228 1.00 90.44 86 LEU A C 1
ATOM 664 O O . LEU A 1 86 ? -5.457 -8.785 -8.364 1.00 90.44 86 LEU A O 1
ATOM 668 N N . LEU A 1 87 ? -6.705 -7.569 -6.939 1.00 92.69 87 LEU A N 1
ATOM 669 C CA . LEU A 1 87 ? -7.185 -6.626 -7.949 1.00 92.69 87 LEU A CA 1
ATOM 670 C C . LEU A 1 87 ? -6.048 -5.782 -8.528 1.00 92.69 87 LEU A C 1
ATOM 672 O O . LEU A 1 87 ? -5.958 -5.644 -9.744 1.00 92.69 87 LEU A O 1
ATOM 676 N N . GLY A 1 88 ? -5.158 -5.255 -7.688 1.00 90.31 88 GLY A N 1
ATOM 677 C CA . GLY A 1 88 ? -4.016 -4.451 -8.123 1.00 90.31 88 GLY A CA 1
ATOM 678 C C . GLY A 1 88 ? -3.075 -5.236 -9.033 1.00 90.31 88 GLY A C 1
ATOM 679 O O . GLY A 1 88 ? -2.650 -4.727 -10.065 1.00 90.31 88 GLY A O 1
ATOM 680 N N . THR A 1 89 ? -2.828 -6.504 -8.709 1.00 88.19 89 THR A N 1
ATOM 681 C CA . THR A 1 89 ? -2.020 -7.403 -9.540 1.00 88.19 89 THR A CA 1
ATOM 682 C C . THR A 1 89 ? -2.694 -7.672 -10.882 1.00 88.19 89 THR A C 1
ATOM 684 O O . THR A 1 89 ? -2.047 -7.576 -11.923 1.00 88.19 89 THR A O 1
ATOM 687 N N . LEU A 1 90 ? -3.998 -7.967 -10.887 1.00 89.31 90 LEU A N 1
ATOM 688 C CA . LEU A 1 90 ? -4.746 -8.177 -12.127 1.00 89.31 90 LEU A CA 1
ATOM 689 C C . LEU A 1 90 ? -4.707 -6.926 -13.019 1.00 89.31 90 LEU A C 1
ATOM 691 O O . LEU A 1 90 ? -4.414 -7.034 -14.207 1.00 89.31 90 LEU A O 1
ATOM 695 N N . LEU A 1 91 ? -4.942 -5.746 -12.438 1.00 89.88 91 LEU A N 1
ATOM 696 C CA . LEU A 1 91 ? -4.913 -4.458 -13.136 1.00 89.88 91 LEU A CA 1
ATOM 697 C C . LEU A 1 91 ? -3.515 -4.117 -13.669 1.00 89.88 91 LEU A C 1
ATOM 699 O O . LEU A 1 91 ? -3.398 -3.615 -14.784 1.00 89.88 91 LEU A O 1
ATOM 703 N N . ALA A 1 92 ? -2.457 -4.410 -12.911 1.00 87.56 92 ALA A N 1
ATOM 704 C CA . ALA A 1 92 ? -1.082 -4.184 -13.349 1.00 87.56 92 ALA A CA 1
ATOM 705 C C . ALA A 1 92 ? -0.713 -5.057 -14.559 1.00 87.56 92 ALA A C 1
ATOM 707 O O . ALA A 1 92 ? -0.060 -4.572 -15.480 1.00 87.56 92 ALA A O 1
ATOM 708 N N . ASN A 1 93 ? -1.168 -6.316 -14.587 1.00 85.00 93 ASN A N 1
ATOM 709 C CA . ASN A 1 93 ? -0.902 -7.226 -15.704 1.00 85.00 93 ASN A CA 1
ATOM 710 C C . ASN A 1 93 ? -1.754 -6.917 -16.946 1.00 85.00 93 ASN A C 1
ATOM 712 O O . ASN A 1 93 ? -1.299 -7.161 -18.054 1.00 85.00 93 ASN A O 1
ATOM 716 N N . THR A 1 94 ? -2.976 -6.395 -16.792 1.00 86.44 94 THR A N 1
ATOM 717 C CA . THR A 1 94 ? -3.856 -6.101 -17.937 1.00 86.44 94 THR A CA 1
ATOM 718 C C . THR A 1 94 ? -3.753 -4.643 -18.378 1.00 86.44 94 THR A C 1
ATOM 720 O O . THR A 1 94 ? -3.239 -4.338 -19.451 1.00 86.44 94 THR A O 1
ATOM 723 N N . ILE A 1 95 ? -4.224 -3.722 -17.540 1.00 88.25 95 ILE A N 1
ATOM 724 C CA . ILE A 1 95 ? -4.314 -2.293 -17.853 1.00 88.25 95 ILE A CA 1
ATOM 725 C C . ILE A 1 95 ? -2.926 -1.660 -17.896 1.00 88.25 95 ILE A C 1
ATOM 727 O O . ILE A 1 95 ? -2.684 -0.801 -18.741 1.00 88.25 95 ILE A O 1
ATOM 731 N N . GLY A 1 96 ? -2.012 -2.098 -17.026 1.00 86.75 96 GLY A N 1
ATOM 732 C CA . GLY A 1 96 ? -0.635 -1.613 -17.024 1.00 86.75 96 GLY A CA 1
ATOM 733 C C . GLY A 1 96 ? 0.011 -1.766 -18.399 1.00 86.75 96 GLY A C 1
ATOM 734 O O . GLY A 1 96 ? 0.469 -0.776 -18.968 1.00 86.75 96 GLY A O 1
ATOM 735 N N . GLU A 1 97 ? -0.003 -2.979 -18.964 1.00 85.56 97 GLU A N 1
ATOM 736 C CA . GLU A 1 97 ? 0.612 -3.258 -20.271 1.00 85.56 97 GLU A CA 1
ATOM 737 C C . GLU A 1 97 ? -0.025 -2.442 -21.394 1.00 85.56 97 GLU A C 1
ATOM 739 O O . GLU A 1 97 ? 0.688 -1.853 -22.207 1.00 85.56 97 GLU A O 1
ATOM 744 N N . VAL A 1 98 ? -1.354 -2.328 -21.395 1.00 87.06 98 VAL A N 1
ATOM 745 C CA . VAL A 1 98 ? -2.087 -1.554 -22.404 1.00 87.06 98 VAL A CA 1
ATOM 746 C C . VAL A 1 98 ? -1.744 -0.065 -22.329 1.00 87.06 98 VAL A C 1
ATOM 748 O O . VAL A 1 98 ? -1.449 0.544 -23.357 1.00 87.06 98 VAL A O 1
ATOM 751 N N . LEU A 1 99 ? -1.748 0.533 -21.134 1.00 88.00 99 LEU A N 1
ATOM 752 C CA . LEU A 1 99 ? -1.458 1.959 -20.961 1.00 88.00 99 LEU A CA 1
ATOM 753 C C . LEU A 1 99 ? -0.003 2.283 -21.293 1.00 88.00 99 LEU A C 1
ATOM 755 O O . LEU A 1 99 ? 0.266 3.219 -22.045 1.00 88.00 99 LEU A O 1
ATOM 759 N N . THR A 1 100 ? 0.941 1.506 -20.760 1.00 86.19 100 THR A N 1
ATOM 760 C CA . THR A 1 100 ? 2.366 1.713 -21.037 1.00 86.19 100 THR A CA 1
ATOM 761 C C . THR A 1 100 ? 2.673 1.467 -22.513 1.00 86.19 100 THR A C 1
ATOM 763 O O . THR A 1 100 ? 3.385 2.261 -23.126 1.00 86.19 100 THR A O 1
ATOM 766 N N . GLY A 1 101 ? 2.074 0.434 -23.111 1.00 86.00 101 GLY A N 1
ATOM 767 C CA . GLY A 1 101 ? 2.161 0.159 -24.541 1.00 86.00 101 GLY A CA 1
ATOM 768 C C . GLY A 1 101 ? 1.617 1.300 -25.396 1.00 86.00 101 GLY A C 1
ATOM 769 O O . GLY A 1 101 ? 2.284 1.695 -26.345 1.00 86.00 101 GLY A O 1
ATOM 770 N N . ALA A 1 102 ? 0.473 1.890 -25.039 1.00 86.44 102 ALA A N 1
ATOM 771 C CA . ALA A 1 102 ? -0.100 3.029 -25.760 1.00 86.44 102 ALA A CA 1
ATOM 772 C C . ALA A 1 102 ? 0.795 4.278 -25.694 1.00 86.44 102 ALA A C 1
ATOM 774 O O . ALA A 1 102 ? 1.029 4.930 -26.713 1.00 86.44 102 ALA A O 1
ATOM 775 N N . VAL A 1 103 ? 1.345 4.586 -24.514 1.00 87.62 103 VAL A N 1
ATOM 776 C CA . VAL A 1 103 ? 2.281 5.708 -24.343 1.00 87.62 103 VAL A CA 1
ATOM 777 C C . VAL A 1 103 ? 3.546 5.476 -25.167 1.00 87.62 103 VAL A C 1
ATOM 779 O O . VAL A 1 103 ? 3.969 6.363 -25.899 1.00 87.62 103 VAL A O 1
ATOM 782 N N . ILE A 1 104 ? 4.129 4.280 -25.119 1.00 84.56 104 ILE A N 1
ATOM 783 C CA . ILE A 1 104 ? 5.360 3.964 -25.856 1.00 84.56 104 ILE A CA 1
ATOM 784 C C . ILE A 1 104 ? 5.116 3.896 -27.373 1.00 84.56 104 ILE A C 1
ATOM 786 O O . ILE A 1 104 ? 5.951 4.362 -28.150 1.00 84.56 104 ILE A O 1
ATOM 790 N N . ALA A 1 105 ? 3.950 3.412 -27.802 1.00 85.31 105 ALA A N 1
ATOM 791 C CA . ALA A 1 105 ? 3.535 3.437 -29.201 1.00 85.31 105 ALA A CA 1
ATOM 792 C C . ALA A 1 105 ? 3.399 4.869 -29.736 1.00 85.31 105 ALA A C 1
ATOM 794 O O . ALA A 1 105 ? 3.757 5.122 -30.885 1.00 85.31 105 ALA A O 1
ATOM 795 N N . SER A 1 106 ? 2.982 5.830 -28.899 1.00 82.31 106 SER A N 1
ATOM 796 C CA . SER A 1 106 ? 2.949 7.250 -29.286 1.00 82.31 106 SER A CA 1
ATOM 797 C C . SER A 1 106 ? 4.337 7.833 -29.599 1.00 82.31 106 SER A C 1
ATOM 799 O O . SER A 1 106 ? 4.439 8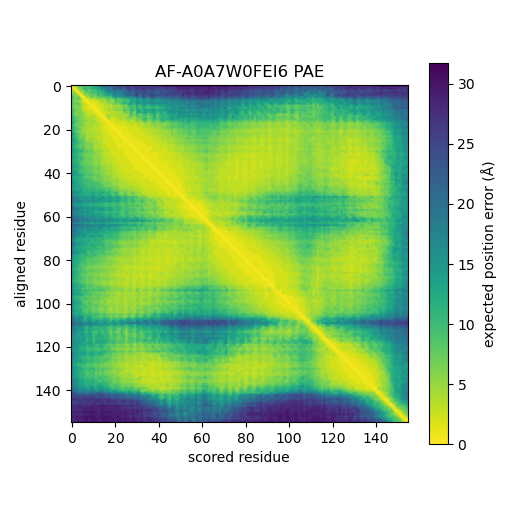.779 -30.375 1.00 82.31 106 SER A O 1
ATOM 801 N N . PHE A 1 107 ? 5.408 7.223 -29.078 1.00 82.12 107 PHE A N 1
ATOM 802 C CA . PHE A 1 107 ? 6.799 7.563 -29.398 1.00 82.12 107 PHE A CA 1
ATOM 803 C C . PHE A 1 107 ? 7.366 6.767 -30.594 1.00 82.12 107 PHE A C 1
ATOM 805 O O . PHE A 1 107 ? 8.548 6.900 -30.907 1.00 82.12 107 PHE A O 1
ATOM 812 N N . GLY A 1 108 ? 6.548 5.958 -31.281 1.00 77.25 108 GLY A N 1
ATOM 813 C CA . GLY A 1 108 ? 6.914 5.256 -32.519 1.00 77.25 108 GLY A CA 1
ATOM 814 C C . GLY A 1 108 ? 7.421 3.817 -32.353 1.00 77.25 108 GLY A C 1
ATOM 815 O O . GLY A 1 108 ? 7.894 3.226 -33.323 1.00 77.25 108 GLY A O 1
ATOM 816 N N . ALA A 1 109 ? 7.330 3.227 -31.158 1.00 76.56 109 ALA A N 1
ATOM 817 C CA . ALA A 1 109 ? 7.735 1.840 -30.918 1.00 76.56 109 ALA A CA 1
ATOM 818 C C . ALA A 1 109 ? 6.582 0.843 -31.153 1.00 76.56 109 ALA A C 1
ATOM 820 O O . ALA A 1 109 ? 5.459 1.048 -30.704 1.00 76.56 109 ALA A O 1
ATOM 821 N N . ALA A 1 110 ? 6.873 -0.270 -31.838 1.00 64.88 110 ALA A N 1
ATOM 822 C CA . ALA A 1 110 ? 5.851 -1.201 -32.332 1.00 64.88 110 ALA A CA 1
ATOM 823 C C . ALA A 1 110 ? 5.202 -2.092 -31.253 1.00 64.88 110 ALA A C 1
ATOM 825 O O . ALA A 1 110 ? 4.074 -2.543 -31.433 1.00 64.88 110 ALA A O 1
ATOM 826 N N . SER A 1 111 ? 5.891 -2.372 -30.141 1.00 65.81 111 SER A N 1
ATOM 827 C CA . SER A 1 111 ? 5.335 -3.172 -29.042 1.00 65.81 111 SER A CA 1
ATOM 828 C C . SER A 1 111 ? 6.168 -3.036 -27.771 1.00 65.81 111 SER A C 1
ATOM 830 O O . SER A 1 111 ? 7.388 -3.198 -27.822 1.00 65.81 111 SER A O 1
ATOM 832 N N . PHE A 1 112 ? 5.511 -2.825 -26.633 1.00 70.88 112 PHE A N 1
ATOM 833 C CA . PHE A 1 112 ? 6.112 -2.924 -25.305 1.00 70.88 112 PHE A CA 1
ATOM 834 C C . PHE A 1 112 ? 5.528 -4.138 -24.587 1.00 70.88 112 PHE A C 1
ATOM 836 O O . PHE A 1 112 ? 4.314 -4.315 -24.596 1.00 70.88 112 PHE A O 1
ATOM 843 N N . LYS A 1 113 ? 6.387 -4.962 -23.980 1.00 73.44 113 LYS A N 1
ATOM 844 C CA . LYS A 1 113 ? 5.971 -6.091 -23.143 1.00 73.44 113 LYS A CA 1
ATOM 845 C C . LYS A 1 113 ? 6.542 -5.929 -21.748 1.00 73.44 113 LYS A C 1
ATOM 847 O O . LYS A 1 113 ? 7.736 -5.659 -21.601 1.00 73.44 113 LYS A O 1
ATOM 852 N N . PHE A 1 114 ? 5.713 -6.143 -20.732 1.00 76.06 114 PHE A N 1
ATOM 853 C CA . PHE A 1 114 ? 6.191 -6.148 -19.355 1.00 76.06 114 PHE A CA 1
ATOM 854 C C . PHE A 1 114 ? 7.027 -7.397 -19.074 1.00 76.06 114 PHE A C 1
ATOM 856 O O . PHE A 1 114 ? 6.542 -8.525 -19.123 1.00 76.06 114 PHE A O 1
ATOM 863 N N . ILE A 1 115 ? 8.298 -7.189 -18.727 1.00 75.94 115 ILE A N 1
ATOM 864 C CA . ILE A 1 115 ? 9.155 -8.245 -18.188 1.00 75.94 115 ILE A CA 1
ATOM 865 C C . ILE A 1 115 ? 8.923 -8.282 -16.677 1.00 75.94 115 ILE A C 1
ATOM 867 O O . ILE A 1 115 ? 9.542 -7.540 -15.914 1.00 75.94 115 ILE A O 1
ATOM 871 N N . VAL A 1 116 ? 7.986 -9.123 -16.243 1.00 73.25 116 VAL A N 1
ATOM 872 C CA . VAL A 1 116 ? 7.656 -9.289 -14.823 1.00 73.25 116 VAL A CA 1
ATOM 873 C C . VAL A 1 116 ? 8.560 -10.358 -14.222 1.00 73.25 116 VAL A C 1
ATOM 875 O O . VAL A 1 116 ? 8.501 -11.517 -14.625 1.00 73.25 116 VAL A O 1
ATOM 878 N N . ASN A 1 117 ? 9.377 -9.997 -13.230 1.00 77.19 117 ASN A N 1
ATOM 879 C CA . ASN A 1 117 ? 10.078 -10.995 -12.427 1.00 77.19 117 ASN A CA 1
ATOM 880 C C . ASN A 1 117 ? 9.099 -11.582 -11.391 1.00 77.19 117 ASN A C 1
ATOM 882 O O . ASN A 1 117 ? 8.692 -10.851 -10.481 1.00 77.19 117 ASN A O 1
ATOM 886 N N . PRO A 1 118 ? 8.721 -12.873 -11.485 1.00 76.19 118 PRO A N 1
ATOM 887 C CA . PRO A 1 118 ? 7.627 -13.413 -10.686 1.00 76.19 118 PRO A CA 1
ATOM 888 C C . PRO A 1 118 ? 7.890 -13.355 -9.176 1.00 76.19 118 PRO A C 1
ATOM 890 O O . PRO A 1 118 ? 6.986 -13.088 -8.390 1.00 76.19 118 PRO A O 1
ATOM 893 N N . ILE A 1 119 ? 9.140 -13.552 -8.756 1.00 76.25 119 ILE A N 1
ATOM 894 C CA . ILE A 1 119 ? 9.509 -13.586 -7.335 1.00 76.25 119 ILE A CA 1
ATOM 895 C C . ILE A 1 119 ? 9.400 -12.187 -6.718 1.00 76.25 119 ILE A C 1
ATOM 897 O O . ILE A 1 119 ? 8.792 -12.010 -5.663 1.00 76.25 119 ILE A O 1
ATOM 901 N N . TYR A 1 120 ? 9.932 -11.166 -7.391 1.00 76.06 120 TYR A N 1
ATOM 902 C CA . TYR A 1 120 ? 9.861 -9.795 -6.884 1.00 76.06 120 TYR A CA 1
ATOM 903 C C . TYR A 1 120 ? 8.437 -9.230 -6.937 1.00 76.06 120 TYR A C 1
ATOM 905 O O . TYR A 1 120 ? 7.986 -8.618 -5.966 1.00 76.06 120 TYR A O 1
ATOM 913 N N . ALA A 1 121 ? 7.723 -9.465 -8.040 1.00 78.56 121 ALA A N 1
ATOM 914 C CA . ALA A 1 121 ? 6.396 -8.902 -8.260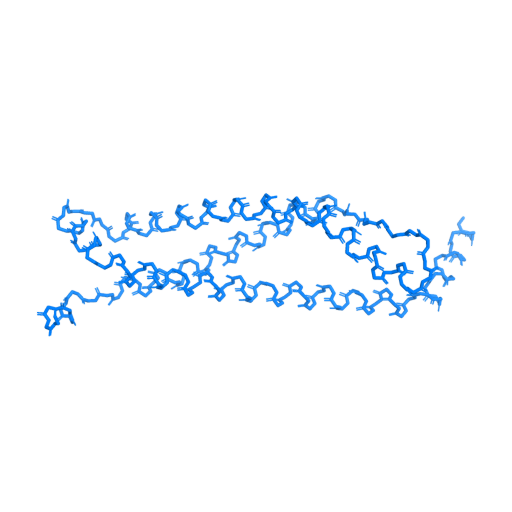 1.00 78.56 121 ALA A CA 1
ATOM 915 C C . ALA A 1 121 ? 5.316 -9.552 -7.383 1.00 78.56 121 ALA A C 1
ATOM 917 O O . ALA A 1 121 ? 4.494 -8.839 -6.818 1.00 78.56 121 ALA A O 1
ATOM 918 N N . TYR A 1 122 ? 5.326 -10.881 -7.233 1.00 81.69 122 TYR A N 1
ATOM 919 C CA . TYR A 1 122 ? 4.240 -11.600 -6.555 1.00 81.69 122 TYR A CA 1
ATOM 920 C C . TYR A 1 122 ? 4.554 -11.997 -5.110 1.00 81.69 122 TYR A C 1
ATOM 922 O O . TYR A 1 122 ? 3.632 -12.333 -4.372 1.00 81.69 122 TYR A O 1
ATOM 930 N N . VAL A 1 123 ? 5.820 -11.955 -4.678 1.00 80.75 123 VAL A N 1
ATOM 931 C CA . VAL A 1 123 ? 6.193 -12.309 -3.296 1.00 80.75 123 VAL A CA 1
ATOM 932 C C . VAL A 1 123 ? 6.704 -11.091 -2.542 1.00 80.75 123 VAL A C 1
ATOM 934 O O . VAL A 1 123 ? 6.150 -10.732 -1.505 1.00 80.75 123 VAL A O 1
ATOM 937 N N . PHE A 1 124 ? 7.729 -10.415 -3.065 1.00 84.00 124 PHE A N 1
ATOM 938 C CA . PHE A 1 124 ? 8.397 -9.346 -2.319 1.00 84.00 124 PHE A CA 1
ATOM 939 C C . PHE A 1 124 ? 7.517 -8.096 -2.158 1.00 84.00 124 PHE A C 1
ATOM 941 O O . PHE A 1 124 ? 7.379 -7.578 -1.050 1.00 84.00 124 PHE A O 1
ATOM 948 N N . SER A 1 125 ? 6.879 -7.636 -3.241 1.00 83.25 125 SER A N 1
ATOM 949 C CA . SER A 1 125 ? 6.009 -6.450 -3.211 1.00 83.25 125 SER A CA 1
ATOM 950 C C . SER A 1 125 ? 4.773 -6.625 -2.305 1.00 83.25 125 SER A C 1
ATOM 952 O O . SER A 1 125 ? 4.572 -5.773 -1.431 1.00 83.25 125 SER A O 1
ATOM 954 N N . PRO A 1 126 ? 3.994 -7.724 -2.400 1.00 84.88 126 PRO A N 1
ATOM 955 C CA . PRO A 1 126 ? 2.855 -7.956 -1.512 1.00 84.88 126 PRO A CA 1
ATOM 956 C C . PRO A 1 126 ? 3.254 -8.107 -0.043 1.00 84.88 126 PRO A C 1
ATOM 958 O O . PRO A 1 126 ? 2.551 -7.612 0.840 1.00 84.88 126 PRO A O 1
ATOM 961 N N . LEU A 1 127 ? 4.395 -8.744 0.237 1.00 87.94 127 LEU A N 1
ATOM 962 C CA . LEU A 1 127 ? 4.902 -8.907 1.599 1.00 87.94 127 LEU A CA 1
ATOM 963 C C . LEU A 1 127 ? 5.254 -7.553 2.233 1.00 87.94 127 LEU A C 1
ATOM 965 O O . LEU A 1 127 ? 4.865 -7.287 3.372 1.00 87.94 127 LEU A O 1
ATOM 969 N N . LEU A 1 128 ? 5.905 -6.666 1.475 1.00 88.56 128 LEU A N 1
ATOM 970 C CA . LEU A 1 128 ? 6.208 -5.298 1.906 1.00 88.56 128 LEU A CA 1
ATOM 971 C C . LEU A 1 128 ? 4.939 -4.469 2.140 1.00 88.56 128 LEU A C 1
ATOM 973 O O . LEU A 1 128 ? 4.821 -3.822 3.182 1.00 88.56 128 LEU A O 1
ATOM 977 N N . MET A 1 129 ? 3.968 -4.525 1.220 1.00 86.81 129 MET A N 1
ATOM 978 C CA . MET A 1 129 ? 2.668 -3.861 1.403 1.00 86.81 129 MET A CA 1
ATOM 979 C C . MET A 1 129 ? 1.949 -4.367 2.653 1.00 86.81 129 MET A C 1
ATOM 981 O O . MET A 1 129 ? 1.425 -3.568 3.427 1.00 86.81 129 MET A O 1
ATOM 985 N N . THR A 1 130 ? 1.968 -5.679 2.887 1.00 88.88 130 THR A N 1
ATOM 986 C CA . THR A 1 130 ? 1.343 -6.288 4.065 1.00 88.88 130 THR A CA 1
ATOM 987 C C . THR A 1 130 ? 1.991 -5.798 5.352 1.00 88.88 130 THR A C 1
ATOM 989 O O . THR A 1 130 ? 1.284 -5.370 6.263 1.00 88.88 130 THR A O 1
ATOM 992 N N . ALA A 1 131 ? 3.324 -5.781 5.416 1.00 89.62 131 ALA A N 1
ATOM 993 C CA . ALA A 1 131 ? 4.044 -5.245 6.567 1.00 89.62 131 ALA A CA 1
ATOM 994 C C . ALA A 1 131 ? 3.672 -3.775 6.833 1.00 89.62 131 ALA A C 1
ATOM 996 O O . ALA A 1 131 ? 3.349 -3.419 7.966 1.00 89.62 131 ALA A O 1
ATOM 997 N N . MET A 1 132 ? 3.636 -2.938 5.791 1.00 88.50 132 MET A N 1
ATOM 998 C CA . MET A 1 132 ? 3.290 -1.518 5.926 1.00 88.50 132 MET A CA 1
ATOM 999 C C . MET A 1 132 ? 1.846 -1.298 6.380 1.00 88.50 132 MET A C 1
ATOM 1001 O O . MET A 1 132 ? 1.606 -0.481 7.267 1.00 88.50 132 MET A O 1
ATOM 1005 N N . VAL A 1 133 ? 0.882 -2.042 5.834 1.00 88.38 133 VAL A N 1
ATOM 1006 C CA . VAL A 1 133 ? -0.532 -1.936 6.229 1.00 88.38 133 VAL A CA 1
ATOM 1007 C C . VAL A 1 133 ? -0.754 -2.432 7.652 1.00 88.38 133 VAL A C 1
ATOM 1009 O O . VAL A 1 133 ? -1.528 -1.821 8.390 1.00 88.38 133 VAL A O 1
ATOM 1012 N N . LEU A 1 134 ? -0.061 -3.489 8.081 1.00 87.38 134 LEU A N 1
ATOM 1013 C CA . LEU A 1 134 ? -0.121 -3.957 9.467 1.00 87.38 134 LEU A CA 1
ATOM 1014 C C . LEU A 1 134 ? 0.441 -2.913 10.433 1.00 87.38 134 LEU A C 1
ATOM 1016 O O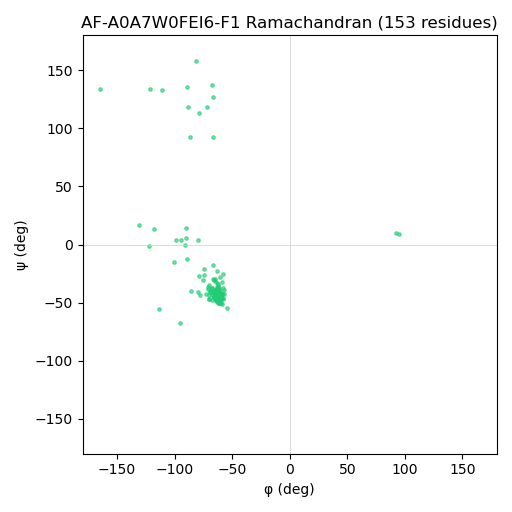 . LEU A 1 134 ? -0.206 -2.616 11.437 1.00 87.38 134 LEU A O 1
ATOM 1020 N N . ILE A 1 135 ? 1.589 -2.311 10.106 1.00 87.06 135 ILE A N 1
ATOM 1021 C CA . ILE A 1 135 ? 2.178 -1.216 10.886 1.00 87.06 135 ILE A CA 1
ATOM 1022 C C . ILE A 1 135 ? 1.205 -0.030 10.943 1.00 87.06 135 ILE A C 1
ATOM 102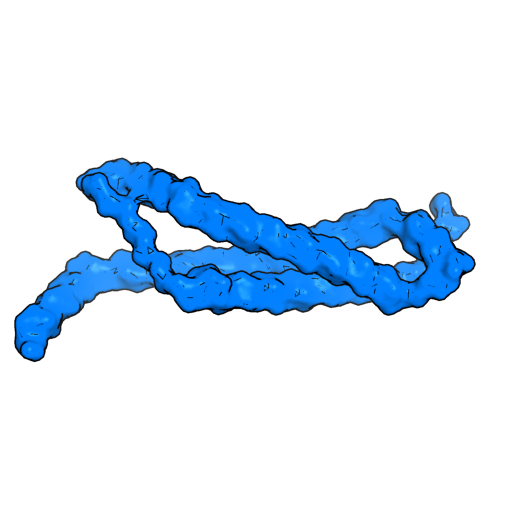4 O O . ILE A 1 135 ? 0.868 0.437 12.030 1.00 87.06 135 ILE A O 1
ATOM 1028 N N . ALA A 1 136 ? 0.682 0.410 9.797 1.00 85.06 136 ALA A N 1
ATOM 1029 C CA . ALA A 1 136 ? -0.262 1.523 9.711 1.00 85.06 136 ALA A CA 1
ATOM 1030 C C . ALA A 1 136 ? -1.559 1.253 10.485 1.00 85.06 136 ALA A C 1
ATOM 1032 O O . ALA A 1 136 ? -2.050 2.127 11.194 1.00 85.06 136 ALA A O 1
ATOM 1033 N N . THR A 1 137 ? -2.094 0.034 10.400 1.00 84.38 137 THR A N 1
ATOM 1034 C CA . THR A 1 137 ? -3.285 -0.385 11.150 1.00 84.38 137 THR A CA 1
ATOM 1035 C C . THR A 1 137 ? -2.991 -0.422 12.645 1.00 84.38 137 THR A C 1
ATOM 1037 O O . THR A 1 137 ? -3.817 0.009 13.447 1.00 84.38 137 THR A O 1
ATOM 1040 N N . PHE A 1 138 ? -1.810 -0.896 13.048 1.00 81.25 138 PHE A N 1
ATOM 1041 C CA . PHE A 1 138 ? -1.403 -0.906 14.447 1.00 81.25 138 PHE A CA 1
ATOM 1042 C C . PHE A 1 138 ? -1.323 0.517 15.009 1.00 81.25 138 PHE A C 1
ATOM 1044 O O . PHE A 1 138 ? -1.959 0.782 16.025 1.00 81.25 138 PHE A O 1
ATOM 1051 N N . PHE A 1 139 ? -0.642 1.439 14.321 1.00 81.56 139 PHE A N 1
ATOM 1052 C CA . PHE A 1 139 ? -0.574 2.849 14.720 1.00 81.56 139 PHE A CA 1
ATOM 1053 C C . PHE A 1 139 ? -1.943 3.543 14.665 1.00 81.56 139 PHE A C 1
ATOM 1055 O O . PHE A 1 139 ? -2.322 4.225 15.611 1.00 81.56 139 PHE A O 1
ATOM 1062 N N . GLY A 1 140 ? -2.735 3.314 13.616 1.00 75.81 140 GLY A N 1
ATOM 1063 C CA . GLY A 1 140 ? -4.077 3.889 13.476 1.00 75.81 140 GLY A CA 1
ATOM 1064 C C . GLY A 1 140 ? -5.070 3.397 14.535 1.00 75.81 140 GLY A C 1
ATOM 1065 O O . GLY A 1 140 ? -5.968 4.136 14.927 1.00 75.81 140 GLY A O 1
ATOM 1066 N N . THR A 1 141 ? -4.894 2.172 15.044 1.00 74.12 141 THR A N 1
ATOM 1067 C CA . THR A 1 141 ? -5.715 1.613 16.134 1.00 74.12 141 THR A CA 1
ATOM 1068 C C . THR A 1 141 ? -5.169 1.915 17.532 1.00 74.12 141 THR A C 1
ATOM 1070 O O . THR A 1 141 ? -5.901 1.737 18.505 1.00 74.12 141 THR A O 1
ATOM 1073 N N . MET A 1 142 ? -3.925 2.396 17.674 1.00 66.88 142 MET A N 1
ATOM 1074 C CA . MET A 1 142 ? -3.395 2.854 18.970 1.00 66.88 142 MET A CA 1
ATOM 1075 C C . MET A 1 142 ? -4.169 4.068 19.497 1.00 66.88 142 MET A C 1
ATOM 1077 O O . MET A 1 142 ? -4.499 4.090 20.682 1.00 66.88 142 MET A O 1
ATOM 1081 N N . ASP A 1 143 ? -4.553 5.002 18.621 1.00 58.84 143 ASP A N 1
ATOM 1082 C CA . ASP A 1 143 ? -5.419 6.135 18.987 1.00 58.84 143 ASP A CA 1
ATOM 1083 C C . ASP A 1 143 ? -6.814 5.676 19.447 1.00 58.84 143 ASP A C 1
ATOM 1085 O O . ASP A 1 143 ? -7.385 6.248 20.374 1.00 58.84 143 ASP A O 1
ATOM 1089 N N . ALA A 1 144 ? -7.342 4.582 18.880 1.00 55.78 144 ALA A N 1
ATOM 1090 C CA . ALA A 1 144 ? -8.624 3.998 19.297 1.00 55.78 144 ALA A CA 1
ATOM 1091 C C . ALA A 1 144 ? -8.632 3.582 20.779 1.00 55.78 144 ALA A C 1
ATOM 1093 O O . ALA A 1 144 ? -9.669 3.624 21.443 1.00 55.78 144 ALA A O 1
ATOM 1094 N N . GLY A 1 145 ? -7.471 3.165 21.297 1.00 51.38 145 GLY A N 1
ATOM 1095 C CA . GLY A 1 145 ? -7.295 2.750 22.687 1.00 51.38 145 GLY A CA 1
ATOM 1096 C C . GLY A 1 145 ? -7.282 3.912 23.683 1.00 51.38 145 GLY A C 1
ATOM 1097 O O . GLY A 1 145 ? -7.556 3.687 24.861 1.00 51.38 145 GLY A O 1
ATOM 1098 N N . GLN A 1 146 ? -7.006 5.139 23.228 1.00 51.97 146 GLN A N 1
ATOM 1099 C CA . GLN A 1 146 ? -6.976 6.340 24.071 1.00 51.97 146 GLN A CA 1
ATOM 1100 C C . GLN A 1 146 ? -8.314 7.080 24.149 1.00 51.97 146 GLN A C 1
ATOM 1102 O O . GLN A 1 146 ? -8.417 8.065 24.879 1.00 51.97 146 GLN A O 1
ATOM 1107 N N . ILE A 1 147 ? -9.354 6.598 23.460 1.00 52.88 147 ILE A N 1
ATOM 1108 C CA . ILE A 1 147 ? -10.695 7.186 23.523 1.00 52.88 147 ILE A CA 1
ATOM 1109 C C . ILE A 1 147 ? -11.265 6.974 24.934 1.00 52.88 147 ILE A C 1
ATOM 1111 O O . ILE A 1 147 ? -11.876 5.945 25.246 1.00 52.88 147 ILE A O 1
ATOM 1115 N N . LYS A 1 148 ? -11.044 7.963 25.806 1.00 44.28 148 LYS A N 1
ATOM 1116 C CA . LYS A 1 148 ? -11.649 8.048 27.133 1.00 44.28 148 LYS A CA 1
ATOM 1117 C C . LYS A 1 148 ? -13.153 8.259 26.979 1.00 44.28 148 LYS A C 1
ATOM 1119 O O . LYS A 1 148 ? -13.617 9.175 26.306 1.00 44.28 148 LYS A O 1
ATOM 1124 N N . ILE A 1 149 ? -13.917 7.393 27.640 1.00 54.00 149 ILE A N 1
ATOM 1125 C CA . ILE A 1 149 ? -15.387 7.432 27.687 1.00 54.00 149 ILE A CA 1
ATOM 1126 C C . ILE A 1 149 ? -15.879 8.750 28.314 1.00 54.00 149 ILE A C 1
ATOM 1128 O O . ILE A 1 149 ? -16.936 9.245 27.945 1.00 54.00 149 ILE A O 1
ATOM 1132 N N . SER A 1 150 ? -15.083 9.363 29.196 1.00 53.09 150 SER A N 1
ATOM 1133 C CA .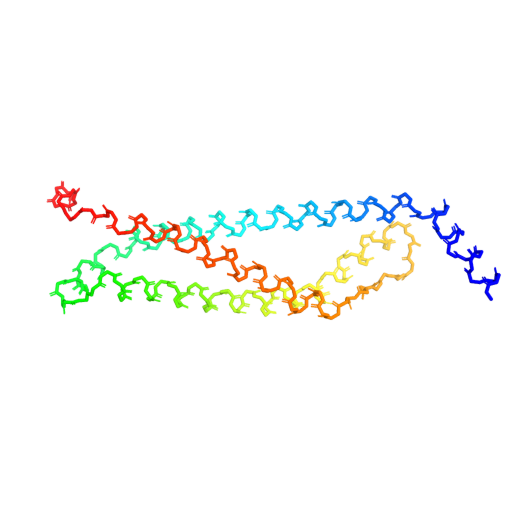 SER A 1 150 ? -15.450 10.570 29.947 1.00 53.09 150 SER A CA 1
ATOM 1134 C C . SER A 1 150 ? -15.621 11.837 29.106 1.00 53.09 150 SER A C 1
ATOM 1136 O O . SER A 1 150 ? -16.224 12.787 29.584 1.00 53.09 150 SER A O 1
ATOM 1138 N N . GLU A 1 151 ? -15.101 11.882 27.879 1.00 53.25 151 GLU A N 1
ATOM 1139 C CA . GLU A 1 151 ? -15.091 13.107 27.065 1.00 53.25 151 GLU A CA 1
ATOM 1140 C C . GLU A 1 151 ? -16.228 13.153 26.032 1.00 53.25 151 GLU A C 1
ATOM 1142 O O . GLU A 1 151 ? -16.281 14.054 25.209 1.00 53.25 151 GLU A O 1
ATOM 1147 N N . ASN A 1 152 ? -17.131 12.165 26.016 1.00 48.59 152 ASN A N 1
ATOM 1148 C CA . ASN A 1 152 ? -18.230 12.079 25.034 1.00 48.59 152 ASN A CA 1
ATOM 1149 C C . ASN A 1 152 ? -19.608 11.834 25.638 1.00 48.59 152 ASN A C 1
ATOM 1151 O O . ASN A 1 152 ? -20.530 11.438 24.941 1.00 48.59 152 ASN A O 1
ATOM 1155 N N . ILE A 1 153 ? -19.740 12.068 26.939 1.00 53.28 153 ILE A N 1
ATOM 1156 C CA . ILE A 1 153 ? -21.033 12.032 27.629 1.00 53.28 153 ILE A CA 1
ATOM 1157 C C . ILE A 1 153 ? -21.648 13.444 27.725 1.00 53.28 153 ILE A C 1
ATOM 1159 O O . ILE A 1 153 ? -22.681 13.610 28.357 1.00 53.28 153 ILE A O 1
ATOM 1163 N N . ASN A 1 154 ? -21.006 14.454 27.122 1.00 45.03 154 ASN A N 1
ATOM 1164 C CA . ASN A 1 154 ? -21.450 15.854 27.115 1.00 45.03 154 ASN A CA 1
ATOM 1165 C C . ASN A 1 154 ? -21.754 16.401 25.703 1.00 45.03 154 ASN A C 1
ATOM 1167 O O . ASN A 1 154 ? -21.905 17.611 25.562 1.00 45.03 154 ASN A O 1
ATOM 1171 N N . GLU A 1 155 ? -21.856 15.541 24.683 1.00 40.31 155 GLU A N 1
ATOM 1172 C CA . GLU A 1 155 ? -22.494 15.880 23.395 1.00 40.31 155 GLU A CA 1
ATOM 1173 C C . GLU A 1 155 ? -23.731 15.009 23.173 1.00 40.31 155 GLU A C 1
ATOM 1175 O O . GLU A 1 155 ? -23.627 13.779 23.391 1.00 40.31 155 GLU A O 1
#

pLDDT: mean 80.54, std 11.68, range [40.31, 94.44]